Protein AF-A0A8H7L918-F1 (afdb_monomer_lite)

Foldseek 3Di:
DWDFDVVVTDIDDDDDDDFDPDVPRQDDDPPPDPPDPDDDDDDLVLLVCLLVVNADCVSVVVPDHFDDPPDSRVVNNVVCSVCVVPDD

pLDDT: mean 90.99, std 8.13, range [56.5, 96.88]

Secondary structure (DSSP, 8-state):
-EEEETTTTEEEE--------SSSTT----TT-SS-S------HHHHHHHHTT---TTT-TT---PPPTTSHHHHHHHHHHHHTTS--

Sequence (88 aa):
MTQPWPFPGNLMIGCVAIVDFNGLNENIHLGHDRELADARWFDIGLVRKLLTNSASKEENPDGVFLPPDVSIAYSLIKYVTDRSDTKL

Structure (mmCIF, N/CA/C/O backbone):
data_AF-A0A8H7L918-F1
#
_entry.id   AF-A0A8H7L918-F1
#
loop_
_atom_site.group_PDB
_atom_site.id
_atom_site.type_symbol
_atom_site.label_atom_id
_atom_site.label_alt_id
_atom_site.label_comp_id
_atom_site.label_asym_id
_atom_site.label_entity_id
_atom_site.label_seq_id
_atom_site.pdbx_PDB_ins_code
_atom_site.Cartn_x
_atom_site.Cartn_y
_atom_site.Cartn_z
_atom_site.occupancy
_atom_site.B_iso_or_equiv
_atom_site.auth_seq_id
_atom_site.auth_comp_id
_atom_site.auth_asym_id
_atom_site.auth_atom_id
_atom_site.pdbx_PDB_model_num
ATOM 1 N N . MET A 1 1 ? 0.583 11.746 -7.788 1.00 77.44 1 MET A N 1
ATOM 2 C CA . MET A 1 1 ? 1.848 11.477 -7.073 1.00 77.44 1 MET A CA 1
ATOM 3 C C . MET A 1 1 ? 2.823 10.880 -8.068 1.00 77.44 1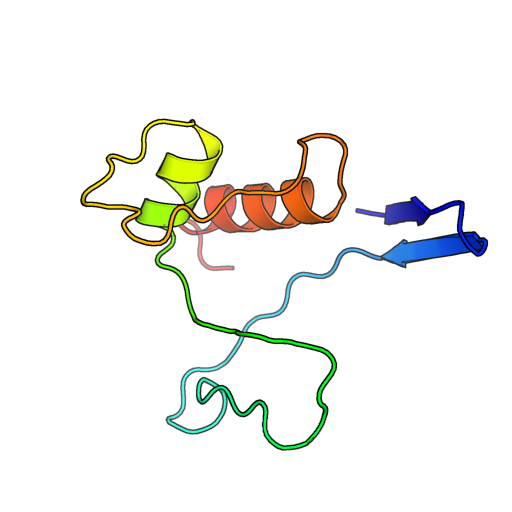 MET A C 1
ATOM 5 O O . MET A 1 1 ? 2.510 9.844 -8.639 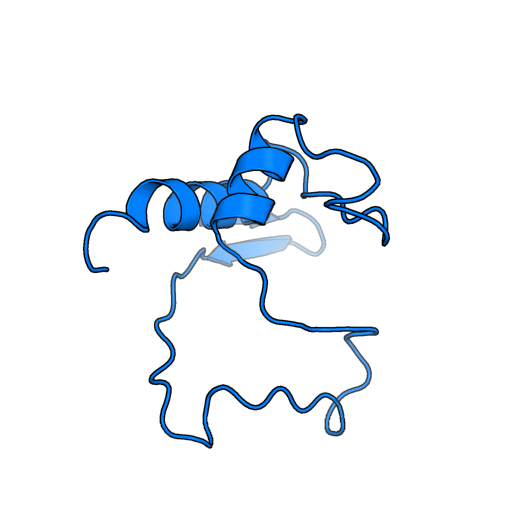1.00 77.44 1 MET A O 1
ATOM 9 N N . THR A 1 2 ? 3.956 11.533 -8.311 1.00 90.00 2 THR A N 1
ATOM 10 C CA . THR A 1 2 ? 5.046 10.995 -9.141 1.00 90.00 2 THR A CA 1
ATOM 11 C C . THR A 1 2 ? 6.367 11.220 -8.420 1.00 90.00 2 THR A C 1
ATOM 13 O O . THR A 1 2 ? 6.551 12.291 -7.842 1.00 90.00 2 THR A O 1
ATOM 16 N N . GLN A 1 3 ? 7.275 10.246 -8.443 1.00 92.94 3 GLN A N 1
ATOM 17 C CA . GLN A 1 3 ? 8.575 10.341 -7.775 1.00 92.94 3 GLN A CA 1
ATOM 18 C C . GLN A 1 3 ? 9.687 9.830 -8.704 1.00 92.94 3 GLN A C 1
ATOM 20 O O . GLN A 1 3 ? 9.574 8.712 -9.211 1.00 92.94 3 GLN A O 1
ATOM 25 N N . PRO A 1 4 ? 10.756 10.608 -8.952 1.00 92.31 4 PRO A N 1
ATOM 26 C CA . PRO A 1 4 ? 11.923 10.099 -9.663 1.00 92.31 4 PRO A CA 1
ATOM 27 C C . PRO A 1 4 ? 12.648 9.054 -8.804 1.00 92.31 4 PRO A C 1
ATOM 29 O O . PRO A 1 4 ? 12.809 9.241 -7.598 1.00 92.31 4 PRO A O 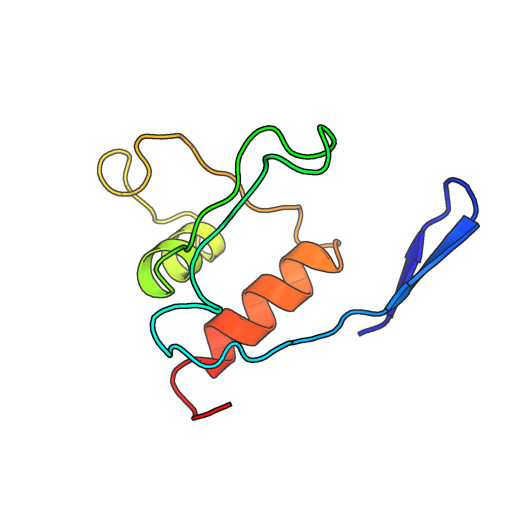1
ATOM 32 N N . TRP A 1 5 ? 13.099 7.965 -9.422 1.00 88.88 5 TRP A N 1
ATOM 33 C CA . TRP A 1 5 ? 13.826 6.883 -8.766 1.00 88.88 5 TRP A CA 1
ATOM 34 C C . TRP A 1 5 ? 15.162 6.627 -9.481 1.00 88.88 5 TRP A C 1
ATOM 36 O O . TRP A 1 5 ? 15.177 6.082 -10.585 1.00 88.88 5 TRP A O 1
ATOM 46 N N . PRO A 1 6 ? 16.302 7.020 -8.893 1.00 85.50 6 PRO A N 1
ATOM 47 C CA . PRO A 1 6 ? 17.562 7.157 -9.628 1.00 85.50 6 PRO A CA 1
ATOM 48 C C . PRO A 1 6 ? 18.230 5.836 -10.045 1.00 85.50 6 PRO A C 1
ATOM 50 O O . PRO A 1 6 ? 19.187 5.875 -10.812 1.00 85.50 6 PRO A O 1
ATOM 53 N N . PHE A 1 7 ? 17.738 4.674 -9.601 1.00 78.56 7 PHE A N 1
ATOM 54 C CA . PHE A 1 7 ? 18.364 3.377 -9.882 1.00 78.56 7 PHE A CA 1
ATOM 55 C C . PHE A 1 7 ? 17.360 2.396 -10.496 1.00 78.56 7 PHE A C 1
ATOM 57 O O . PHE A 1 7 ? 16.483 1.927 -9.768 1.00 78.56 7 PHE A O 1
ATOM 64 N N . PRO A 1 8 ? 17.445 2.056 -11.799 1.00 77.38 8 PRO A N 1
ATOM 65 C CA . PRO A 1 8 ? 18.375 2.491 -12.861 1.00 77.38 8 PRO A CA 1
ATOM 66 C C . PRO A 1 8 ? 18.015 3.818 -13.575 1.00 77.38 8 PRO A C 1
ATOM 68 O O . PRO A 1 8 ? 18.575 4.104 -14.630 1.00 77.38 8 PRO A O 1
ATOM 71 N N . GLY A 1 9 ? 17.095 4.624 -13.032 1.00 85.44 9 GLY A N 1
ATOM 72 C CA . GLY A 1 9 ? 16.603 5.855 -13.668 1.00 85.44 9 GLY A CA 1
ATOM 73 C C . GLY A 1 9 ? 15.143 5.731 -14.102 1.00 85.44 9 GLY A C 1
ATOM 74 O O . GLY A 1 9 ? 14.816 5.859 -15.277 1.00 85.44 9 GLY A O 1
ATOM 75 N N . ASN A 1 10 ? 14.265 5.470 -13.137 1.00 90.31 10 ASN A N 1
ATOM 76 C CA . ASN A 1 10 ? 12.838 5.256 -13.342 1.00 90.31 10 ASN A CA 1
ATOM 77 C C . ASN A 1 10 ? 12.019 6.473 -12.894 1.00 90.31 10 ASN A C 1
ATOM 79 O O . ASN A 1 10 ? 12.428 7.242 -12.023 1.00 90.31 10 ASN A O 1
ATOM 83 N N . LEU A 1 11 ? 10.812 6.607 -13.439 1.00 93.12 11 LEU A N 1
ATOM 84 C CA . LEU A 1 11 ? 9.775 7.484 -12.904 1.00 93.12 11 LEU A CA 1
ATOM 85 C C . LEU A 1 11 ? 8.695 6.614 -12.260 1.00 93.12 11 LEU A C 1
ATOM 87 O O . LEU A 1 11 ? 8.027 5.848 -12.948 1.00 93.12 11 LEU A O 1
ATOM 91 N N . MET A 1 12 ? 8.503 6.742 -10.950 1.00 94.50 12 MET A N 1
ATOM 92 C CA . MET A 1 12 ? 7.402 6.076 -10.260 1.00 94.50 12 MET A CA 1
ATOM 93 C C . MET A 1 12 ? 6.130 6.900 -10.430 1.00 94.50 12 MET A C 1
ATOM 95 O O . MET A 1 12 ? 6.073 8.059 -10.011 1.00 94.50 12 MET A O 1
ATOM 99 N N . ILE A 1 13 ? 5.107 6.294 -11.029 1.00 95.44 13 ILE A N 1
ATOM 100 C CA . ILE A 1 13 ? 3.767 6.866 -11.153 1.00 95.44 13 ILE A CA 1
ATOM 101 C C . ILE A 1 13 ? 2.887 6.176 -10.117 1.00 95.44 13 ILE A C 1
ATOM 103 O O . ILE A 1 13 ? 2.628 4.980 -10.207 1.00 95.44 13 ILE A O 1
ATOM 107 N N . GLY A 1 14 ? 2.465 6.926 -9.101 1.00 95.50 14 GLY A N 1
ATOM 108 C CA . GLY A 1 14 ? 1.622 6.394 -8.041 1.00 95.50 14 GLY A CA 1
ATOM 109 C C . GLY A 1 14 ? 0.165 6.336 -8.480 1.00 95.50 14 GLY A C 1
ATOM 110 O O . GLY A 1 14 ? -0.421 7.378 -8.786 1.00 95.50 14 GLY A O 1
ATOM 111 N N . CYS A 1 15 ? -0.412 5.138 -8.451 1.00 95.88 15 CYS A N 1
ATOM 112 C CA . CYS A 1 15 ? -1.803 4.872 -8.801 1.00 95.88 15 CYS A CA 1
ATOM 113 C C . CYS A 1 15 ? -2.561 4.318 -7.592 1.00 95.88 15 CYS A C 1
ATOM 115 O O . CYS A 1 15 ? -1.988 3.631 -6.749 1.00 95.88 15 CYS A O 1
ATOM 117 N N . VAL A 1 16 ? -3.861 4.596 -7.539 1.00 94.88 16 VAL A N 1
ATOM 118 C CA . VAL A 1 16 ? -4.798 3.938 -6.626 1.00 94.88 16 VAL A CA 1
ATOM 119 C C . VAL A 1 16 ? -5.742 3.119 -7.488 1.00 94.88 16 VAL A C 1
ATOM 121 O O . VAL A 1 16 ? -6.277 3.631 -8.470 1.00 94.88 16 VAL A O 1
ATOM 124 N N . ALA A 1 17 ? -5.908 1.850 -7.140 1.00 93.38 17 ALA A N 1
ATOM 125 C CA . ALA A 1 17 ? -6.818 0.941 -7.813 1.00 93.38 17 ALA A CA 1
ATOM 126 C C . ALA A 1 17 ? -7.924 0.519 -6.847 1.00 93.38 17 ALA A C 1
ATOM 128 O O . ALA A 1 17 ? -7.706 0.432 -5.638 1.00 93.38 17 ALA A O 1
ATOM 129 N N . ILE A 1 18 ? -9.100 0.253 -7.403 1.00 92.62 18 ILE A N 1
ATOM 130 C CA . ILE A 1 18 ? -10.241 -0.297 -6.679 1.00 92.62 18 ILE A CA 1
ATOM 131 C C . ILE A 1 18 ? -10.411 -1.733 -7.160 1.00 92.62 18 ILE A C 1
ATOM 133 O O . ILE A 1 18 ? -10.410 -1.988 -8.365 1.00 92.62 18 ILE A O 1
ATOM 137 N N . VAL A 1 19 ? -10.537 -2.659 -6.215 1.00 93.94 19 VAL A N 1
ATOM 138 C CA . VAL A 1 19 ? -10.828 -4.063 -6.500 1.00 93.94 19 VAL A CA 1
ATOM 139 C C . VAL A 1 19 ? -12.299 -4.310 -6.204 1.00 93.94 19 VAL A C 1
ATOM 141 O O . VAL A 1 19 ? -12.780 -3.973 -5.125 1.00 93.94 19 VAL A O 1
ATOM 144 N N . ASP A 1 20 ? -13.008 -4.879 -7.175 1.00 94.00 20 ASP A N 1
ATOM 145 C CA . ASP A 1 20 ? -14.393 -5.312 -7.006 1.00 94.00 20 ASP A CA 1
ATOM 146 C C . ASP A 1 20 ? -14.423 -6.694 -6.347 1.00 94.00 20 ASP A C 1
ATOM 148 O O . ASP A 1 20 ? -13.942 -7.658 -6.941 1.00 94.00 20 ASP A O 1
ATOM 152 N N . PHE A 1 21 ? -14.955 -6.779 -5.127 1.00 93.00 21 PHE A N 1
ATOM 153 C CA . PHE A 1 21 ? -15.029 -8.018 -4.350 1.00 93.00 21 PHE A CA 1
ATOM 154 C C . PHE A 1 21 ? -16.207 -8.857 -4.843 1.00 93.00 21 PHE A C 1
ATOM 156 O O . PHE A 1 21 ? -17.363 -8.600 -4.502 1.00 93.00 21 PHE A O 1
ATOM 163 N N . ASN A 1 22 ? -15.901 -9.858 -5.663 1.00 95.12 22 ASN A N 1
ATOM 164 C CA . ASN A 1 22 ? -16.887 -10.659 -6.384 1.00 95.12 22 ASN A CA 1
ATOM 165 C C . ASN A 1 22 ? -16.656 -12.173 -6.241 1.00 95.12 22 ASN A C 1
ATOM 167 O O . ASN A 1 22 ? -17.196 -12.962 -7.017 1.00 95.12 22 ASN A O 1
ATOM 171 N N . GLY A 1 23 ? -15.854 -12.588 -5.261 1.00 93.69 23 GLY A N 1
ATOM 172 C CA . GLY A 1 23 ? -15.458 -13.973 -5.032 1.00 93.69 23 GLY A CA 1
ATOM 173 C C . GLY A 1 23 ? -14.300 -14.440 -5.911 1.00 93.69 23 GLY A C 1
ATOM 174 O O . GLY A 1 23 ? -13.884 -15.590 -5.778 1.00 93.69 23 GLY A O 1
ATOM 175 N N . LEU A 1 24 ? -13.784 -13.590 -6.807 1.00 93.25 24 LEU A N 1
ATOM 176 C CA . LEU A 1 24 ? -12.702 -13.912 -7.739 1.00 93.25 24 LEU A CA 1
ATOM 177 C C . LEU A 1 24 ? -11.543 -12.917 -7.632 1.00 93.25 24 LEU A C 1
ATOM 179 O O . LEU A 1 24 ? -10.415 -13.348 -7.399 1.00 93.25 24 LEU A O 1
ATOM 183 N N . ASN A 1 25 ? -11.803 -11.617 -7.793 1.00 93.25 25 ASN A N 1
ATOM 184 C CA . ASN A 1 25 ? -10.757 -10.593 -7.916 1.00 93.25 25 ASN A CA 1
ATOM 185 C C . ASN A 1 25 ? -9.959 -10.369 -6.623 1.00 93.25 25 ASN A C 1
ATOM 187 O O . ASN A 1 25 ? -8.812 -9.932 -6.667 1.00 93.25 25 ASN A O 1
ATOM 191 N N . GLU A 1 26 ? -10.568 -10.632 -5.470 1.00 94.19 26 GLU A N 1
ATOM 192 C CA . GLU A 1 26 ? -9.938 -10.500 -4.161 1.00 94.19 26 GLU A CA 1
ATOM 193 C C . GLU A 1 26 ? -9.034 -11.689 -3.804 1.00 94.19 26 GLU A C 1
ATOM 195 O O . GLU A 1 26 ? -8.282 -11.618 -2.829 1.00 94.19 26 GLU A O 1
ATOM 200 N N . ASN A 1 27 ? -9.088 -12.783 -4.570 1.00 94.44 27 ASN A N 1
ATOM 201 C CA . ASN A 1 27 ? -8.255 -13.949 -4.310 1.00 94.44 27 ASN A CA 1
ATOM 202 C C . ASN A 1 27 ? -6.815 -13.674 -4.742 1.00 94.44 27 ASN A C 1
ATOM 204 O O . ASN A 1 27 ? -6.509 -13.516 -5.923 1.00 94.44 27 ASN A O 1
ATOM 208 N N . ILE A 1 28 ? -5.909 -13.665 -3.769 1.00 92.75 28 ILE A N 1
ATOM 209 C CA . ILE A 1 28 ? -4.485 -13.449 -4.007 1.00 92.75 28 ILE A CA 1
ATOM 210 C C . ILE A 1 28 ? -3.853 -14.767 -4.467 1.00 92.75 28 ILE A C 1
ATOM 212 O O . ILE A 1 28 ? -3.915 -15.773 -3.762 1.00 92.75 28 ILE A O 1
ATOM 216 N N . HIS A 1 29 ? -3.215 -14.761 -5.641 1.00 90.31 29 HIS A N 1
ATOM 217 C CA . HIS A 1 29 ? -2.522 -15.922 -6.201 1.00 90.31 29 HIS A CA 1
A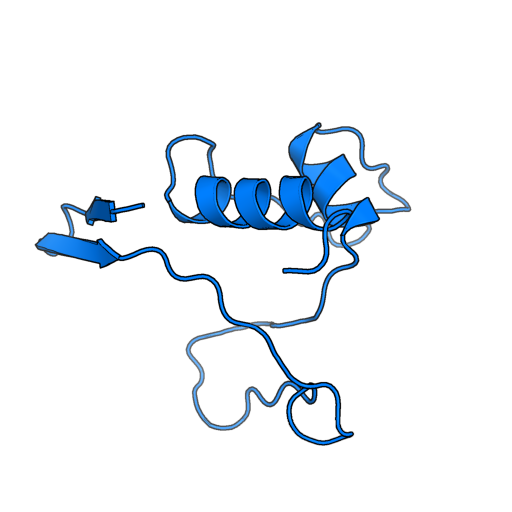TOM 218 C C . HIS A 1 29 ? -1.078 -15.575 -6.583 1.00 90.31 29 HIS A C 1
ATOM 220 O O . HIS A 1 29 ? -0.831 -14.909 -7.586 1.00 90.31 29 HIS A O 1
ATOM 226 N N . LEU A 1 30 ? -0.112 -16.083 -5.811 1.00 88.69 30 LEU A N 1
ATOM 227 C CA . LEU A 1 30 ? 1.325 -15.847 -6.027 1.00 88.69 30 LEU A CA 1
ATOM 228 C C . LEU A 1 30 ? 1.991 -16.863 -6.976 1.00 88.69 30 LEU A C 1
ATOM 230 O O . LEU A 1 30 ? 3.174 -16.763 -7.270 1.00 88.69 30 LEU A O 1
ATOM 234 N N . GLY A 1 31 ? 1.258 -17.863 -7.474 1.00 75.50 31 GLY A N 1
ATOM 235 C CA . GLY A 1 31 ? 1.837 -19.022 -8.170 1.00 75.50 31 GLY A CA 1
ATOM 236 C C . GLY A 1 31 ? 2.342 -18.798 -9.602 1.00 75.50 31 GLY A C 1
ATOM 237 O O . GLY A 1 31 ? 2.796 -19.758 -10.218 1.00 75.50 31 GLY A O 1
ATOM 238 N N . HIS A 1 32 ? 2.246 -17.584 -10.157 1.00 69.88 32 HIS A N 1
ATOM 239 C CA . HIS A 1 32 ? 2.686 -17.292 -11.532 1.00 69.88 32 HIS A CA 1
ATOM 240 C C . HIS A 1 32 ? 4.038 -16.558 -11.619 1.00 69.88 32 HIS A C 1
ATOM 242 O O . HIS A 1 32 ? 4.668 -16.623 -12.671 1.00 69.88 32 HIS A O 1
ATOM 248 N N . ASP A 1 33 ? 4.518 -15.923 -10.541 1.00 70.12 33 ASP A N 1
ATOM 249 C CA . ASP A 1 33 ? 5.827 -15.252 -10.487 1.00 70.12 33 ASP A CA 1
ATOM 250 C C . ASP A 1 33 ? 6.399 -15.301 -9.057 1.00 70.12 33 ASP A C 1
ATOM 252 O O . ASP A 1 33 ? 5.673 -15.126 -8.082 1.00 70.12 33 ASP A O 1
ATOM 256 N N . ARG A 1 34 ? 7.706 -15.555 -8.924 1.00 80.69 34 ARG A N 1
ATOM 257 C CA . ARG A 1 34 ? 8.418 -15.702 -7.640 1.00 80.69 34 ARG A CA 1
ATOM 258 C C . ARG A 1 34 ? 8.960 -14.379 -7.08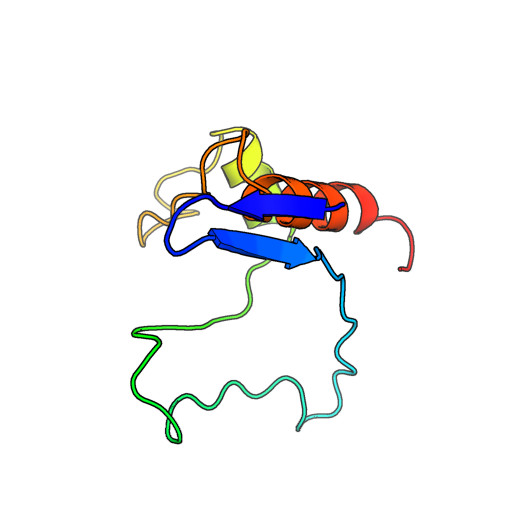7 1.00 80.69 34 ARG A C 1
ATOM 260 O O . ARG A 1 34 ? 9.769 -14.409 -6.163 1.00 80.69 34 ARG A O 1
ATOM 267 N N . GLU A 1 35 ? 8.567 -13.245 -7.657 1.00 91.06 35 GLU A N 1
ATOM 268 C CA . GLU A 1 35 ? 9.028 -11.921 -7.225 1.00 91.06 35 GLU A CA 1
ATOM 269 C C . GLU A 1 35 ? 8.646 -11.602 -5.768 1.00 91.06 35 GLU A C 1
ATOM 271 O O . GLU A 1 35 ? 9.468 -11.084 -5.010 1.00 91.06 35 GLU A O 1
ATOM 276 N N . LEU A 1 36 ? 7.420 -11.946 -5.351 1.00 90.88 36 LEU A N 1
ATOM 277 C CA . LEU A 1 36 ? 6.915 -11.678 -4.002 1.00 90.88 36 LEU A CA 1
ATOM 278 C C . LEU A 1 36 ? 6.979 -12.922 -3.112 1.00 90.88 36 LEU A C 1
ATOM 280 O O . LEU A 1 36 ? 6.534 -14.004 -3.491 1.00 90.88 36 LEU A O 1
ATOM 284 N N . ALA A 1 37 ? 7.487 -12.744 -1.892 1.00 90.44 37 ALA A N 1
ATOM 285 C CA . ALA A 1 37 ? 7.509 -13.795 -0.875 1.00 90.44 37 ALA A CA 1
ATOM 286 C C . ALA A 1 37 ? 6.153 -13.974 -0.166 1.00 90.44 37 ALA A C 1
ATOM 288 O O . ALA A 1 37 ? 5.823 -15.089 0.230 1.00 90.44 37 ALA A O 1
ATOM 289 N N . ASP A 1 38 ? 5.388 -12.890 -0.001 1.00 91.44 38 ASP A N 1
ATOM 290 C CA . ASP A 1 38 ? 4.057 -12.880 0.614 1.00 91.44 38 ASP A CA 1
ATOM 291 C C . ASP A 1 38 ? 3.231 -11.701 0.067 1.00 91.44 38 ASP A C 1
ATOM 293 O O . ASP A 1 38 ? 3.783 -10.667 -0.321 1.00 91.44 38 ASP A O 1
ATOM 297 N N . ALA A 1 39 ? 1.909 -11.857 0.044 1.00 93.06 39 ALA A N 1
ATOM 298 C CA . ALA A 1 39 ? 0.950 -10.803 -0.248 1.00 93.06 39 ALA A CA 1
ATOM 299 C C . ALA A 1 39 ? -0.386 -11.124 0.424 1.00 93.06 39 ALA A C 1
ATOM 301 O O . ALA A 1 39 ? -0.907 -12.235 0.320 1.00 93.06 39 ALA A O 1
ATOM 302 N N . ARG A 1 40 ? -0.970 -10.127 1.088 1.00 93.69 40 ARG A N 1
ATOM 303 C CA . ARG A 1 40 ? -2.236 -10.275 1.807 1.00 93.69 40 ARG A CA 1
ATOM 304 C C . ARG A 1 40 ? -2.995 -8.962 1.883 1.00 93.69 40 ARG A C 1
ATOM 306 O O . ARG A 1 40 ? -2.408 -7.885 1.781 1.00 93.69 40 ARG A O 1
ATOM 313 N N . TRP A 1 41 ? -4.297 -9.066 2.109 1.00 95.12 41 TRP A N 1
ATOM 314 C CA . TRP A 1 41 ? -5.129 -7.923 2.458 1.00 95.12 41 TRP A CA 1
ATOM 315 C C . TRP A 1 41 ? -4.838 -7.467 3.889 1.00 95.12 41 TRP A C 1
ATOM 317 O O . TRP A 1 41 ? -4.633 -8.289 4.782 1.00 95.12 41 TRP A O 1
ATOM 327 N N . PHE A 1 42 ? -4.843 -6.154 4.105 1.00 95.38 42 PHE A N 1
ATOM 328 C CA . PHE A 1 42 ? -4.660 -5.543 5.418 1.00 95.38 42 PHE A CA 1
ATOM 329 C C . PHE A 1 42 ? -5.891 -4.726 5.790 1.00 95.38 42 PHE A C 1
ATOM 331 O O . PHE A 1 42 ? -6.415 -3.977 4.965 1.00 95.38 42 PHE A O 1
ATOM 338 N N . ASP A 1 43 ? -6.321 -4.842 7.047 1.00 94.62 43 ASP A N 1
ATOM 339 C CA . ASP A 1 43 ? -7.368 -3.982 7.586 1.00 94.62 43 ASP A CA 1
ATOM 340 C C . ASP A 1 43 ? -6.875 -2.532 7.687 1.00 94.62 43 ASP A C 1
ATOM 342 O O . ASP A 1 43 ? -5.770 -2.258 8.165 1.00 94.62 43 ASP A O 1
ATOM 346 N N . ILE A 1 44 ? -7.712 -1.587 7.262 1.00 94.81 44 ILE A N 1
ATOM 347 C CA . ILE A 1 44 ? -7.348 -0.167 7.236 1.00 94.81 44 ILE A CA 1
ATOM 348 C C . ILE A 1 44 ? -7.111 0.376 8.652 1.00 94.81 44 ILE A C 1
ATOM 350 O O . ILE A 1 44 ? -6.242 1.228 8.846 1.00 94.81 44 ILE A O 1
ATOM 354 N N . GLY A 1 45 ? -7.823 -0.134 9.661 1.00 95.12 45 GLY A N 1
ATOM 355 C CA . GLY A 1 45 ? -7.601 0.213 11.061 1.00 95.12 45 GLY A CA 1
ATOM 356 C C . GLY A 1 45 ? -6.213 -0.202 11.550 1.00 95.12 45 GLY A C 1
ATOM 357 O O . GLY A 1 45 ? -5.553 0.582 12.236 1.00 95.12 45 GLY A O 1
ATOM 358 N N . LEU A 1 46 ? -5.733 -1.385 11.149 1.00 95.94 46 LEU A N 1
ATOM 359 C CA . LEU A 1 46 ? -4.355 -1.813 11.415 1.00 95.94 46 LEU A CA 1
ATOM 360 C C . LEU A 1 46 ? -3.346 -0.905 10.701 1.00 95.94 46 LEU A C 1
ATOM 362 O O . LEU A 1 46 ? -2.428 -0.396 11.343 1.00 95.94 46 LEU A O 1
ATOM 366 N N . VAL A 1 47 ? -3.529 -0.638 9.403 1.00 96.75 47 VAL A N 1
ATOM 367 C CA . VAL A 1 47 ? -2.616 0.234 8.636 1.00 96.75 47 VAL A CA 1
ATOM 368 C C . VAL A 1 47 ? -2.545 1.637 9.244 1.00 96.75 47 VAL A C 1
ATOM 370 O O . VAL A 1 47 ? -1.459 2.201 9.370 1.00 96.75 47 VAL A O 1
ATOM 373 N N . ARG A 1 48 ? -3.675 2.183 9.706 1.00 96.00 48 ARG A N 1
ATOM 374 C CA . ARG A 1 48 ? -3.732 3.474 10.403 1.00 96.00 48 ARG A CA 1
ATOM 375 C C . ARG A 1 48 ? -2.877 3.480 11.669 1.00 96.00 48 ARG A C 1
ATOM 377 O O . ARG A 1 48 ? -2.125 4.427 11.876 1.00 96.00 48 ARG A O 1
ATOM 384 N N . LYS A 1 49 ? -2.942 2.417 12.477 1.00 96.25 49 LYS A N 1
ATOM 385 C CA . LYS A 1 49 ? -2.100 2.262 13.675 1.00 96.25 49 LYS A CA 1
ATOM 386 C C . LYS A 1 49 ? -0.620 2.108 13.331 1.00 96.25 49 LYS A C 1
ATOM 388 O O . LYS A 1 49 ? 0.223 2.616 14.066 1.00 96.25 49 LYS A O 1
ATOM 393 N N . LEU A 1 50 ? -0.293 1.443 12.220 1.00 96.56 50 LEU A N 1
ATOM 394 C CA . LEU A 1 50 ? 1.086 1.347 11.731 1.00 96.56 50 LEU A CA 1
ATOM 395 C C . LEU A 1 50 ? 1.620 2.715 11.281 1.00 96.56 50 LEU A C 1
ATOM 397 O O . LEU A 1 50 ? 2.748 3.060 11.615 1.00 96.56 50 LEU A O 1
ATOM 401 N N . LEU A 1 51 ? 0.806 3.534 10.603 1.00 96.12 51 LEU A N 1
ATOM 402 C CA . LEU A 1 51 ? 1.184 4.898 10.204 1.00 96.12 51 LEU A CA 1
ATOM 403 C C . LEU A 1 51 ? 1.491 5.805 11.406 1.00 96.12 51 LEU A C 1
ATOM 405 O O . LEU A 1 51 ? 2.359 6.671 11.305 1.00 96.12 51 LEU A O 1
ATOM 409 N N . THR A 1 52 ? 0.796 5.615 12.532 1.00 94.75 52 THR A N 1
ATOM 410 C CA . THR A 1 52 ? 0.997 6.377 13.778 1.00 94.75 52 THR A CA 1
ATOM 411 C C . THR A 1 52 ? 1.944 5.700 14.770 1.00 94.75 52 THR A C 1
ATOM 413 O O . THR A 1 52 ? 2.096 6.198 15.884 1.00 94.75 52 THR A O 1
ATOM 416 N N . ASN A 1 53 ? 2.580 4.582 14.394 1.00 92.50 53 ASN A N 1
ATOM 417 C CA . ASN A 1 53 ? 3.436 3.768 15.267 1.00 92.50 53 ASN A CA 1
ATOM 418 C C . ASN A 1 53 ? 2.774 3.390 16.608 1.00 92.50 53 ASN A C 1
ATOM 420 O O . ASN A 1 53 ? 3.425 3.359 17.651 1.00 92.50 53 ASN A O 1
ATOM 424 N N . SER A 1 54 ? 1.468 3.122 16.591 1.00 95.31 54 SER A N 1
ATOM 425 C CA . SER A 1 54 ? 0.664 2.833 17.785 1.00 95.31 54 SER A CA 1
ATOM 426 C C . SER A 1 54 ? 0.076 1.420 17.801 1.00 95.31 54 SER A C 1
ATOM 428 O O . SER A 1 54 ? -0.765 1.132 18.648 1.00 95.31 54 SER A O 1
ATOM 430 N N . ALA A 1 55 ? 0.455 0.561 16.851 1.00 94.56 55 ALA A N 1
ATOM 431 C CA . ALA A 1 55 ? 0.023 -0.834 16.821 1.00 94.56 55 ALA A CA 1
ATOM 432 C C . ALA A 1 55 ? 0.705 -1.626 17.945 1.00 94.56 55 ALA A C 1
ATOM 434 O O . ALA A 1 55 ? 1.926 -1.543 18.112 1.00 94.56 55 ALA A O 1
ATOM 435 N N . SER A 1 56 ? -0.070 -2.402 18.703 1.00 94.62 56 SER A N 1
ATOM 436 C CA . SER A 1 56 ? 0.490 -3.310 19.705 1.00 94.62 56 SER A CA 1
ATOM 437 C C . SER A 1 56 ? 1.105 -4.556 19.055 1.00 94.62 56 SER A C 1
ATOM 439 O O . SER A 1 56 ? 0.905 -4.837 17.870 1.00 94.62 56 SER A O 1
ATOM 441 N N . LYS A 1 57 ? 1.851 -5.343 19.838 1.00 92.88 57 LYS A N 1
ATOM 442 C CA . LYS A 1 57 ? 2.428 -6.609 19.360 1.00 92.88 57 LYS A CA 1
ATOM 443 C C . LYS A 1 57 ? 1.347 -7.641 19.030 1.00 92.88 57 LYS A C 1
ATOM 445 O O . LYS A 1 57 ? 1.529 -8.449 18.130 1.00 92.88 57 LYS A O 1
ATOM 450 N N . GLU A 1 58 ? 0.230 -7.609 19.747 1.00 93.88 58 GLU A N 1
ATOM 451 C CA . GLU A 1 58 ? -0.927 -8.473 19.503 1.00 93.88 58 GLU A CA 1
ATOM 452 C C . GLU A 1 58 ? -1.635 -8.102 18.193 1.00 93.88 58 GLU A C 1
ATOM 454 O O . GLU A 1 58 ? -2.145 -8.978 17.501 1.00 93.88 58 GLU A O 1
ATOM 459 N N . GLU A 1 59 ? -1.643 -6.816 17.836 1.00 93.56 59 GLU A N 1
ATOM 460 C CA . GLU A 1 59 ? -2.242 -6.309 16.596 1.00 93.56 59 GLU A CA 1
ATOM 461 C C . GLU A 1 59 ? -1.327 -6.483 15.378 1.00 93.56 59 GLU A C 1
ATOM 463 O O . GLU A 1 59 ? -1.810 -6.640 14.259 1.00 93.56 59 GLU A O 1
ATOM 468 N N . ASN A 1 60 ? -0.008 -6.469 15.591 1.00 95.00 60 ASN A N 1
ATOM 469 C CA . ASN A 1 60 ? 1.009 -6.688 14.566 1.00 95.00 60 ASN A CA 1
ATOM 470 C C . ASN A 1 60 ? 1.957 -7.842 14.956 1.00 95.00 60 ASN A C 1
ATOM 472 O O . ASN A 1 60 ? 3.149 -7.610 15.191 1.00 95.00 60 ASN A O 1
ATOM 476 N N . PRO A 1 61 ? 1.451 -9.086 15.032 1.00 93.50 61 PRO A N 1
ATOM 477 C CA . PRO A 1 61 ? 2.240 -10.233 15.483 1.00 93.50 61 PRO A CA 1
ATOM 478 C C . PRO A 1 61 ? 3.416 -10.538 14.549 1.00 93.50 61 PRO A C 1
ATOM 480 O O . PRO A 1 61 ? 4.471 -10.974 15.009 1.00 93.50 61 PRO A O 1
ATOM 483 N N . ASP A 1 62 ? 3.252 -10.245 13.257 1.00 91.75 62 ASP A N 1
ATOM 484 C CA . ASP A 1 62 ? 4.252 -10.508 12.219 1.00 91.75 62 ASP A CA 1
ATOM 485 C C . ASP A 1 62 ? 5.303 -9.393 12.097 1.00 91.75 62 ASP A C 1
ATOM 487 O O . ASP A 1 62 ? 6.234 -9.507 11.303 1.00 91.75 62 ASP A O 1
ATOM 491 N N . GLY A 1 63 ? 5.168 -8.301 12.859 1.00 93.06 63 GLY A N 1
ATOM 492 C CA . GLY A 1 63 ? 6.128 -7.197 12.834 1.00 93.06 63 GLY A CA 1
ATOM 493 C C . GLY A 1 63 ? 6.179 -6.454 11.496 1.00 93.06 63 GLY A C 1
ATOM 494 O O . GLY A 1 63 ? 7.245 -6.002 11.082 1.00 93.06 63 GLY A O 1
ATOM 495 N N . VAL A 1 64 ? 5.039 -6.316 10.814 1.00 94.31 64 VAL A N 1
ATOM 496 C CA . VAL A 1 64 ? 4.926 -5.576 9.551 1.00 94.31 64 VAL A CA 1
ATOM 497 C C . VAL A 1 64 ? 5.357 -4.126 9.751 1.00 94.31 64 VAL A C 1
ATOM 499 O O . VAL A 1 64 ? 4.907 -3.460 10.685 1.00 94.31 64 VAL A O 1
ATOM 502 N N . PHE A 1 65 ? 6.208 -3.635 8.852 1.00 93.81 65 PHE A N 1
ATOM 503 C CA . PHE A 1 65 ? 6.725 -2.271 8.859 1.00 93.81 65 PHE A CA 1
ATOM 504 C C . PHE A 1 65 ? 6.358 -1.553 7.558 1.00 93.81 65 PHE A C 1
ATOM 506 O O . PHE A 1 65 ? 6.381 -2.151 6.481 1.00 93.81 65 PHE A O 1
ATOM 513 N N . LEU A 1 66 ? 6.016 -0.267 7.658 1.00 96.56 66 LEU A N 1
ATOM 514 C CA . LEU A 1 66 ? 5.693 0.559 6.497 1.00 96.56 66 LEU A CA 1
ATOM 515 C C . LEU A 1 66 ? 6.954 1.205 5.912 1.00 96.56 66 LEU A C 1
ATOM 517 O O . LEU A 1 66 ? 7.866 1.542 6.660 1.00 96.56 66 LEU A O 1
ATOM 521 N N . PRO A 1 67 ? 7.012 1.445 4.593 1.00 96.38 67 PRO A N 1
ATOM 522 C CA . PRO A 1 67 ? 8.121 2.173 3.983 1.00 96.38 67 PRO A CA 1
ATOM 523 C C . PRO A 1 67 ? 8.352 3.563 4.614 1.00 96.38 67 PRO A C 1
ATOM 525 O O . PRO A 1 67 ? 7.420 4.133 5.179 1.00 96.38 67 PRO A O 1
ATOM 528 N N . PRO A 1 68 ? 9.552 4.160 4.471 1.00 95.25 68 PRO A N 1
ATOM 529 C CA . PRO A 1 68 ? 9.829 5.515 4.953 1.00 95.25 68 PRO A CA 1
ATOM 530 C C . PRO A 1 68 ? 8.872 6.564 4.374 1.00 95.25 68 PRO A C 1
ATOM 532 O O . PRO A 1 68 ? 8.437 6.444 3.223 1.00 95.25 68 PRO A O 1
ATOM 535 N N . ASP A 1 69 ? 8.613 7.628 5.133 1.00 95.56 69 ASP A N 1
ATOM 536 C CA . ASP A 1 69 ? 7.662 8.695 4.792 1.00 95.56 69 ASP A CA 1
ATOM 537 C C . ASP A 1 69 ? 8.000 9.464 3.504 1.00 95.56 69 ASP A C 1
ATOM 539 O O . ASP A 1 69 ? 7.106 9.918 2.791 1.00 95.56 69 ASP A O 1
ATOM 543 N N . VAL A 1 70 ? 9.283 9.520 3.145 1.00 93.62 70 VAL A N 1
ATOM 544 C CA . VAL A 1 70 ? 9.775 10.092 1.883 1.00 93.62 70 VAL A CA 1
ATOM 545 C C . VAL A 1 70 ? 9.422 9.265 0.638 1.00 93.62 70 VAL A C 1
ATOM 547 O O . VAL A 1 70 ? 9.615 9.733 -0.486 1.00 93.62 70 VAL A O 1
ATOM 550 N N . SER A 1 71 ? 8.951 8.025 0.794 1.00 95.06 71 SER A N 1
ATOM 551 C CA . SER A 1 71 ? 8.659 7.132 -0.332 1.00 95.06 71 SER A CA 1
ATOM 552 C C . SER A 1 71 ? 7.261 7.360 -0.918 1.00 95.06 71 SER A C 1
ATOM 554 O O . SER A 1 71 ? 6.288 7.653 -0.214 1.00 95.06 71 SER A O 1
ATOM 556 N N . ILE A 1 72 ? 7.125 7.151 -2.231 1.00 95.50 72 ILE A N 1
ATOM 557 C CA . ILE A 1 72 ? 5.815 7.151 -2.893 1.00 95.50 72 ILE A CA 1
ATOM 558 C C . ILE A 1 72 ? 4.902 6.047 -2.344 1.00 95.50 72 ILE A C 1
ATOM 560 O O . ILE A 1 72 ? 3.695 6.251 -2.252 1.00 95.50 72 ILE A O 1
ATOM 564 N N . ALA A 1 73 ? 5.474 4.912 -1.924 1.00 96.12 73 ALA A N 1
ATOM 565 C CA . ALA A 1 73 ? 4.733 3.807 -1.327 1.00 96.12 73 ALA A CA 1
ATOM 566 C C . ALA A 1 73 ? 4.044 4.240 -0.025 1.00 96.12 73 ALA A C 1
ATOM 568 O O . ALA A 1 73 ? 2.831 4.083 0.103 1.00 96.12 73 ALA A O 1
ATOM 569 N N . TYR A 1 74 ? 4.780 4.877 0.894 1.00 96.88 74 TYR A N 1
ATOM 570 C CA . TYR A 1 74 ? 4.192 5.452 2.106 1.00 96.88 74 TYR A CA 1
ATOM 571 C C . TYR A 1 74 ? 3.106 6.478 1.775 1.00 96.88 74 TYR A C 1
ATOM 573 O O . TYR A 1 74 ? 2.017 6.449 2.347 1.00 96.88 74 TYR A O 1
ATOM 581 N N . SER A 1 75 ? 3.374 7.353 0.803 1.00 96.38 75 SER A N 1
ATOM 582 C CA . SER A 1 75 ? 2.431 8.399 0.401 1.00 96.38 75 SER A CA 1
ATOM 583 C C . SER A 1 75 ? 1.109 7.825 -0.132 1.00 96.38 75 SER A C 1
ATOM 585 O O . SER A 1 75 ? 0.041 8.339 0.200 1.00 96.38 75 SER A O 1
ATOM 587 N N . LEU A 1 76 ? 1.155 6.737 -0.912 1.00 96.88 76 LEU A N 1
ATOM 588 C CA . LEU A 1 76 ? -0.033 6.029 -1.406 1.00 96.88 76 LEU A CA 1
ATOM 589 C C . LEU A 1 76 ? -0.793 5.325 -0.277 1.00 96.88 76 LEU A C 1
ATOM 591 O O . LEU A 1 76 ? -2.011 5.463 -0.184 1.00 96.88 76 LEU A O 1
ATOM 595 N N . ILE A 1 77 ? -0.080 4.624 0.609 1.00 96.69 77 ILE A N 1
ATOM 596 C CA . ILE A 1 77 ? -0.674 3.939 1.768 1.00 96.69 77 ILE A CA 1
ATOM 597 C C . ILE A 1 77 ? -1.407 4.946 2.659 1.00 96.69 77 ILE A C 1
ATOM 599 O O . ILE A 1 77 ? -2.572 4.738 3.013 1.00 96.69 77 ILE A O 1
ATOM 603 N N . LYS A 1 78 ? -0.761 6.076 2.968 1.00 96.12 78 LYS A N 1
ATOM 604 C CA . LYS A 1 78 ? -1.367 7.165 3.736 1.00 96.12 78 LYS A CA 1
ATOM 605 C C . LYS A 1 78 ? -2.578 7.757 3.013 1.00 96.12 78 LYS A C 1
ATOM 607 O O . LYS A 1 78 ? -3.626 7.920 3.625 1.00 96.12 78 LYS A O 1
ATOM 612 N N . TYR A 1 79 ? -2.466 8.023 1.709 1.00 95.75 79 TYR A N 1
ATOM 613 C CA . TYR A 1 79 ? -3.557 8.576 0.899 1.00 95.75 79 TYR A CA 1
ATOM 614 C C . TYR A 1 79 ? -4.824 7.712 0.943 1.00 95.75 79 TYR A C 1
ATOM 616 O O . TYR A 1 79 ? -5.917 8.259 1.101 1.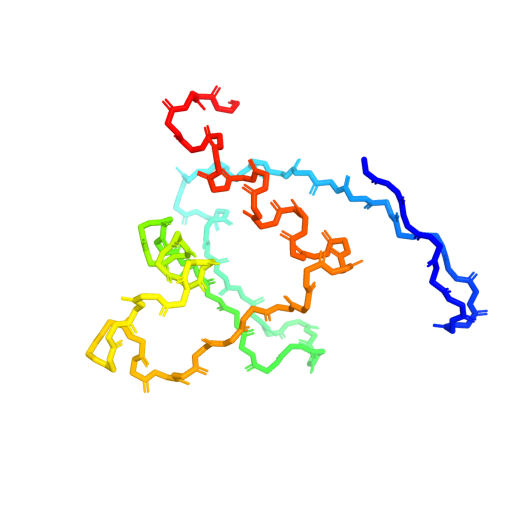00 95.75 79 TYR A O 1
ATOM 624 N N . VAL A 1 80 ? -4.681 6.389 0.795 1.00 95.38 80 VAL A N 1
ATOM 625 C CA . VAL A 1 80 ? -5.804 5.437 0.840 1.00 95.38 80 VAL A CA 1
ATOM 626 C C . VAL A 1 80 ? -6.364 5.335 2.257 1.00 95.38 80 VAL A C 1
ATOM 628 O O . VAL A 1 80 ? -7.578 5.382 2.442 1.00 95.38 80 VAL A O 1
ATOM 631 N N . THR A 1 81 ? -5.494 5.274 3.266 1.00 95.31 81 THR A N 1
ATOM 632 C CA . THR A 1 81 ? -5.910 5.179 4.674 1.00 95.31 81 THR A CA 1
ATOM 633 C C . THR A 1 81 ? -6.707 6.407 5.121 1.00 95.31 81 THR A C 1
ATOM 635 O O . THR A 1 81 ? -7.747 6.259 5.765 1.00 95.31 81 THR A O 1
ATOM 638 N N . ASP A 1 82 ? -6.274 7.608 4.729 1.00 93.94 82 ASP A N 1
ATOM 639 C CA . ASP A 1 82 ? -6.958 8.871 5.038 1.00 93.94 82 ASP A CA 1
ATOM 640 C C . ASP A 1 82 ? -8.309 9.003 4.315 1.00 93.94 82 ASP A C 1
ATOM 642 O O . ASP A 1 82 ? -9.204 9.690 4.798 1.00 93.94 82 ASP A O 1
ATOM 646 N N . ARG A 1 83 ? -8.463 8.373 3.142 1.00 91.12 83 ARG A N 1
ATOM 647 C CA . ARG A 1 83 ? -9.693 8.443 2.336 1.00 91.12 83 ARG A CA 1
ATOM 648 C C . ARG A 1 83 ? -10.657 7.299 2.561 1.00 91.12 83 ARG A C 1
ATOM 650 O O . ARG A 1 83 ? -11.770 7.391 2.080 1.00 91.12 83 ARG A O 1
ATOM 657 N N . SER A 1 84 ? -10.274 6.268 3.298 1.00 84.81 84 SER A N 1
ATOM 658 C CA . SER A 1 84 ? -11.113 5.093 3.557 1.00 84.81 84 SER A CA 1
ATOM 659 C C . SER A 1 84 ? -12.518 5.398 4.097 1.00 84.81 84 SER A C 1
ATOM 661 O O . SER A 1 84 ? -13.455 4.662 3.800 1.00 84.81 84 SER A O 1
ATOM 663 N N . ASP A 1 85 ? -12.683 6.504 4.829 1.00 76.88 85 ASP A N 1
ATOM 664 C CA . ASP A 1 85 ? -13.969 6.927 5.397 1.00 76.88 85 ASP A CA 1
ATOM 665 C C . ASP A 1 85 ? -14.880 7.640 4.370 1.00 76.88 85 ASP A C 1
ATOM 667 O O . ASP A 1 85 ? -16.075 7.826 4.597 1.00 76.88 85 ASP A O 1
ATOM 671 N N . THR A 1 86 ? -14.332 8.040 3.219 1.00 69.75 86 THR A N 1
ATOM 672 C CA . THR A 1 86 ? -15.066 8.622 2.087 1.00 69.75 86 THR A CA 1
ATOM 673 C C . THR A 1 86 ? -15.068 7.594 0.963 1.00 69.75 86 THR A C 1
ATOM 675 O O . THR A 1 86 ? -14.000 7.171 0.544 1.00 69.75 86 THR A O 1
ATOM 678 N N . LYS A 1 87 ? -16.237 7.166 0.461 1.00 57.25 87 LYS A N 1
ATOM 679 C CA . LYS A 1 87 ? -16.289 6.222 -0.674 1.00 57.25 87 LYS A CA 1
ATOM 680 C C . LYS A 1 87 ? -15.342 6.702 -1.788 1.00 57.25 87 LYS A C 1
ATOM 682 O O . LYS A 1 87 ? -15.533 7.812 -2.288 1.00 57.25 87 LYS A O 1
ATOM 687 N N . LEU A 1 88 ? -14.310 5.899 -2.071 1.00 56.50 88 LEU A N 1
ATOM 688 C CA . LEU A 1 88 ? -13.327 6.133 -3.134 1.00 56.50 88 LEU A CA 1
ATOM 689 C C . LEU A 1 88 ? -13.985 6.066 -4.513 1.00 56.50 88 LEU A C 1
ATOM 691 O O . LEU A 1 88 ? -14.939 5.268 -4.669 1.00 56.50 88 LEU A O 1
#

Radius of gyration: 14.96 Å; chains: 1; bounding box: 35×30×33 Å

Organism: NCBI:txid27326

InterPro domains:
  IPR015797 NUDIX hydrolase-like domain superfamily [SSF55811] (2-53)
  IPR050241 NAD-capped RNA hydrolase NudC subfamily [PTHR42904] (2-84)